Protein AF-A0A2V5UQC2-F1 (afdb_monomer_lite)

Foldseek 3Di:
DAAQAADPPDPPPDRRRDHDDLVVCVVPQQQEFRDKDDQDPCVVACPPPVRVPQDDPRFRWMWTATNVGDIDTDGDDNCVNVCPPPDDDDPPDSHD

Structure (mmCIF, N/CA/C/O backbone):
data_AF-A0A2V5UQC2-F1
#
_entry.id   AF-A0A2V5UQC2-F1
#
loop_
_atom_site.group_PDB
_atom_site.id
_atom_site.type_symbol
_atom_site.label_atom_id
_atom_site.label_alt_id
_atom_site.label_comp_id
_atom_site.label_asym_id
_atom_site.label_entity_id
_atom_site.label_seq_id
_atom_site.pdbx_PDB_ins_code
_atom_site.Cartn_x
_atom_site.Cartn_y
_atom_site.Cartn_z
_atom_site.occupancy
_atom_site.B_iso_or_equiv
_atom_site.auth_seq_id
_atom_site.auth_comp_id
_atom_site.auth_asym_id
_atom_site.auth_atom_id
_atom_site.pdbx_PDB_model_num
ATOM 1 N N . MET A 1 1 ? 11.759 2.445 -0.322 1.00 70.25 1 MET A N 1
ATOM 2 C CA . MET A 1 1 ? 10.419 2.521 -0.946 1.00 70.25 1 MET A CA 1
ATOM 3 C C . MET A 1 1 ? 10.580 2.659 -2.452 1.00 70.25 1 MET A C 1
ATOM 5 O O . MET A 1 1 ? 11.603 3.170 -2.883 1.00 70.25 1 MET A O 1
ATOM 9 N N . ARG A 1 2 ? 9.627 2.139 -3.228 1.00 82.31 2 ARG A N 1
ATOM 10 C CA . ARG A 1 2 ? 9.514 2.275 -4.689 1.00 82.31 2 ARG A CA 1
ATOM 11 C C . ARG A 1 2 ? 8.076 2.682 -4.989 1.00 82.31 2 ARG A C 1
ATOM 13 O O . ARG A 1 2 ? 7.184 2.297 -4.235 1.00 82.31 2 ARG A O 1
ATOM 20 N N . HIS A 1 3 ? 7.854 3.427 -6.062 1.00 86.81 3 HIS A N 1
ATOM 21 C CA . HIS A 1 3 ? 6.504 3.760 -6.505 1.00 86.81 3 HIS A CA 1
ATOM 22 C C . HIS A 1 3 ? 5.897 2.593 -7.288 1.00 86.81 3 HIS A C 1
ATOM 24 O O . HIS A 1 3 ? 6.604 1.900 -8.020 1.00 86.81 3 HIS A O 1
ATOM 30 N N . VAL A 1 4 ? 4.586 2.377 -7.147 1.00 88.94 4 VAL A N 1
ATOM 31 C CA . VAL A 1 4 ? 3.870 1.368 -7.948 1.00 88.94 4 VAL A CA 1
ATOM 32 C C . VAL A 1 4 ? 3.912 1.742 -9.432 1.00 88.94 4 VAL A C 1
ATOM 34 O O . VAL A 1 4 ? 4.202 0.901 -10.276 1.00 88.94 4 VAL A O 1
ATOM 37 N N . ALA A 1 5 ? 3.695 3.023 -9.732 1.00 91.38 5 ALA A N 1
ATOM 38 C CA . ALA A 1 5 ? 3.795 3.599 -11.068 1.00 91.38 5 ALA A CA 1
ATOM 39 C C . ALA A 1 5 ? 4.998 4.550 -11.170 1.00 91.38 5 ALA A C 1
ATOM 41 O O . ALA A 1 5 ? 5.427 5.118 -10.169 1.00 91.38 5 ALA A O 1
ATOM 42 N N . GLY A 1 6 ? 5.524 4.728 -12.381 1.00 91.38 6 GLY A N 1
ATOM 43 C CA . GLY A 1 6 ? 6.534 5.744 -12.676 1.00 91.38 6 GLY A CA 1
ATOM 44 C C . GLY A 1 6 ? 5.883 7.037 -13.165 1.00 91.38 6 GLY A C 1
ATOM 45 O O . GLY A 1 6 ? 4.864 6.990 -13.856 1.00 91.38 6 GLY A O 1
ATOM 46 N N . ASP A 1 7 ? 6.477 8.179 -12.834 1.00 93.94 7 ASP A N 1
ATOM 47 C CA . ASP A 1 7 ? 6.113 9.466 -13.426 1.00 93.94 7 ASP A CA 1
ATOM 48 C C . ASP A 1 7 ? 6.563 9.511 -14.894 1.00 93.94 7 ASP A C 1
ATOM 50 O O . ASP A 1 7 ? 7.752 9.411 -15.203 1.00 93.94 7 ASP A O 1
ATOM 54 N N . ALA A 1 8 ? 5.603 9.674 -15.805 1.00 94.00 8 ALA A N 1
ATOM 55 C CA . ALA A 1 8 ? 5.852 9.726 -17.241 1.00 94.00 8 ALA A CA 1
ATOM 56 C C . ALA A 1 8 ? 6.660 10.961 -17.682 1.00 94.00 8 ALA A C 1
ATOM 58 O O . ALA A 1 8 ? 7.266 10.928 -18.753 1.00 94.00 8 ALA A O 1
ATOM 59 N N . ASN A 1 9 ? 6.676 12.030 -16.878 1.00 96.31 9 ASN A N 1
ATOM 60 C CA . ASN A 1 9 ? 7.420 13.258 -17.169 1.00 96.31 9 ASN A CA 1
ATOM 61 C C . ASN A 1 9 ? 8.837 13.257 -16.575 1.00 96.31 9 ASN A C 1
ATOM 63 O O . ASN A 1 9 ? 9.637 14.138 -16.897 1.00 96.31 9 ASN A O 1
ATOM 67 N N . ALA A 1 10 ? 9.163 12.293 -15.712 1.00 95.44 10 ALA A N 1
ATOM 68 C CA . ALA A 1 10 ? 10.481 12.196 -15.108 1.00 95.44 10 ALA A CA 1
ATOM 69 C C . ALA A 1 10 ? 11.516 11.614 -16.094 1.00 95.44 10 ALA A C 1
ATOM 71 O O . ALA A 1 10 ? 11.163 10.845 -16.997 1.00 95.44 10 ALA A O 1
ATOM 72 N N . PRO A 1 11 ? 12.817 11.936 -15.936 1.00 96.25 11 PRO A N 1
ATOM 73 C CA . PRO A 1 11 ? 13.864 11.332 -16.749 1.00 96.25 11 PRO A CA 1
ATOM 74 C C . PRO A 1 11 ? 13.802 9.802 -16.706 1.00 96.25 11 PRO A C 1
ATOM 76 O O . PRO A 1 11 ? 13.614 9.191 -15.650 1.00 96.25 11 PRO A O 1
ATOM 79 N N . ARG A 1 12 ? 14.014 9.158 -17.860 1.00 86.88 12 ARG A N 1
ATOM 80 C CA . ARG A 1 12 ? 14.092 7.692 -17.924 1.00 86.88 12 ARG A CA 1
ATOM 81 C C . ARG A 1 12 ? 15.158 7.182 -16.951 1.00 86.88 12 ARG A C 1
ATOM 83 O O . ARG A 1 12 ? 16.257 7.724 -16.897 1.00 86.88 12 ARG A O 1
ATOM 90 N N . ALA A 1 13 ? 14.816 6.119 -16.225 1.00 88.62 13 ALA A N 1
ATOM 91 C CA . ALA A 1 13 ? 15.630 5.503 -15.175 1.00 88.62 13 ALA A CA 1
ATOM 92 C C . ALA A 1 13 ? 15.854 6.346 -13.899 1.00 88.62 13 ALA A C 1
ATOM 94 O O . ALA A 1 13 ? 16.579 5.890 -13.013 1.00 88.62 13 ALA A O 1
ATOM 95 N N . SER A 1 14 ? 15.216 7.518 -13.744 1.00 93.06 14 SER A N 1
ATOM 96 C CA . SER A 1 14 ? 15.190 8.211 -12.447 1.00 93.06 14 SER A CA 1
ATOM 97 C C . SER A 1 14 ? 14.370 7.424 -11.420 1.00 93.06 14 SER A C 1
ATOM 99 O O . SER A 1 14 ? 13.597 6.527 -11.773 1.00 93.06 14 SER A O 1
ATOM 101 N N . TYR A 1 15 ? 14.529 7.746 -10.136 1.00 90.38 15 TYR A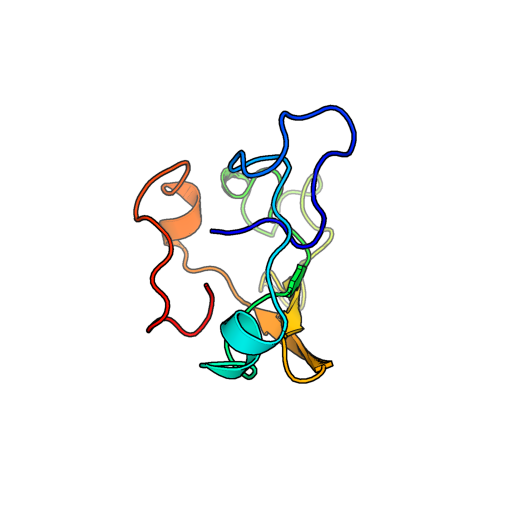 N 1
ATOM 102 C CA . TYR A 1 15 ? 13.736 7.124 -9.074 1.00 90.38 15 TYR A CA 1
ATOM 103 C C . TYR A 1 15 ? 12.229 7.333 -9.299 1.00 90.38 15 TYR A C 1
ATOM 105 O O . TYR A 1 15 ? 11.449 6.391 -9.187 1.00 90.38 15 TYR A O 1
ATOM 113 N N . GLU A 1 16 ? 11.847 8.549 -9.678 1.00 93.19 16 GLU A N 1
ATOM 114 C CA . GLU A 1 16 ? 10.475 8.982 -9.930 1.00 93.19 16 GLU A CA 1
ATOM 115 C C . GLU A 1 16 ? 9.890 8.302 -11.171 1.00 93.19 16 GLU A C 1
ATOM 117 O O . GLU A 1 16 ? 8.746 7.854 -11.135 1.00 93.19 16 GLU A O 1
ATOM 122 N N . GLY A 1 17 ? 10.678 8.174 -12.245 1.00 93.38 17 GLY A N 1
ATOM 123 C CA . GLY A 1 17 ? 10.251 7.572 -13.513 1.00 93.38 17 GLY A CA 1
ATOM 124 C C . GLY A 1 17 ? 10.306 6.043 -13.552 1.00 93.38 17 GLY A C 1
ATOM 125 O O . GLY A 1 17 ? 9.865 5.438 -14.529 1.00 93.38 17 GLY A O 1
ATOM 126 N N . THR A 1 18 ? 10.852 5.390 -12.521 1.00 94.06 18 THR A N 1
ATOM 127 C CA . THR A 1 18 ? 11.028 3.930 -12.501 1.00 94.06 18 THR A CA 1
ATOM 128 C C . THR A 1 18 ? 9.985 3.261 -11.600 1.00 94.06 18 THR A C 1
ATOM 130 O O . THR A 1 18 ? 10.130 3.316 -10.375 1.00 94.06 18 THR A O 1
ATOM 133 N N . PRO A 1 19 ? 8.970 2.576 -12.167 1.00 92.25 19 PRO A N 1
ATOM 134 C CA . PRO A 1 19 ? 8.018 1.806 -11.374 1.00 92.25 19 PRO A CA 1
ATOM 135 C C . PRO A 1 19 ? 8.686 0.591 -10.721 1.00 92.25 19 PRO A C 1
ATOM 137 O O . PRO A 1 19 ? 9.695 0.068 -11.205 1.00 92.25 19 PRO A O 1
ATOM 140 N N . VAL A 1 20 ? 8.085 0.105 -9.637 1.00 92.31 20 VAL A N 1
ATOM 141 C CA . VAL A 1 20 ? 8.453 -1.173 -9.022 1.00 92.31 20 VAL A CA 1
ATOM 142 C C . VAL A 1 20 ? 8.197 -2.329 -9.990 1.00 92.31 20 VAL A C 1
ATOM 144 O O . VAL A 1 20 ? 7.197 -2.359 -10.709 1.00 92.31 20 VAL A O 1
ATOM 147 N N . LYS A 1 21 ? 9.091 -3.319 -9.999 1.00 92.19 21 LYS A N 1
ATOM 148 C CA . LYS A 1 21 ? 8.898 -4.548 -10.778 1.00 92.19 21 LYS A CA 1
ATOM 149 C C . LYS A 1 21 ? 8.175 -5.609 -9.957 1.00 92.19 21 LYS A C 1
ATOM 151 O O . LYS A 1 21 ? 8.445 -5.773 -8.770 1.00 92.19 21 LYS A O 1
ATOM 156 N N . THR A 1 22 ? 7.365 -6.436 -10.616 1.00 91.25 22 THR A N 1
ATOM 157 C CA . THR A 1 22 ? 6.744 -7.616 -9.987 1.00 91.25 22 THR A CA 1
ATOM 158 C C . THR A 1 22 ? 7.782 -8.542 -9.350 1.00 91.25 22 THR A C 1
ATOM 160 O O . THR A 1 22 ? 7.541 -9.076 -8.275 1.00 91.25 22 THR A O 1
ATOM 163 N N . ALA A 1 23 ? 8.968 -8.675 -9.955 1.00 93.00 23 ALA A N 1
ATOM 164 C CA . ALA A 1 23 ? 10.067 -9.459 -9.391 1.00 93.00 23 ALA A CA 1
ATOM 165 C C . ALA A 1 23 ? 10.563 -8.928 -8.031 1.00 93.00 23 ALA A C 1
ATOM 167 O O . ALA A 1 23 ? 10.983 -9.719 -7.197 1.00 93.00 23 ALA A O 1
ATOM 168 N N . GLU A 1 24 ? 10.495 -7.614 -7.783 1.00 90.75 24 GLU A N 1
ATOM 169 C CA . GLU A 1 24 ? 10.841 -7.032 -6.477 1.00 90.75 24 GLU A CA 1
ATOM 170 C C . GLU A 1 24 ? 9.748 -7.314 -5.438 1.00 90.75 24 GLU A C 1
ATOM 172 O O . GLU A 1 24 ? 10.056 -7.617 -4.287 1.00 90.75 24 GLU A O 1
ATOM 177 N N . ILE A 1 25 ? 8.475 -7.263 -5.848 1.00 91.12 25 ILE A N 1
ATOM 178 C CA . ILE A 1 25 ? 7.329 -7.606 -4.989 1.00 91.12 25 ILE A CA 1
ATOM 179 C C . ILE A 1 25 ? 7.373 -9.092 -4.602 1.00 91.12 25 ILE A C 1
ATOM 181 O O . ILE A 1 25 ? 7.146 -9.438 -3.444 1.00 91.12 25 ILE A O 1
ATOM 185 N N . ALA A 1 26 ? 7.732 -9.964 -5.548 1.00 92.12 26 ALA A N 1
ATOM 186 C CA . ALA A 1 26 ? 7.774 -11.415 -5.371 1.00 92.12 26 ALA A CA 1
ATOM 187 C C . ALA A 1 26 ? 8.788 -11.900 -4.317 1.00 92.12 26 ALA A C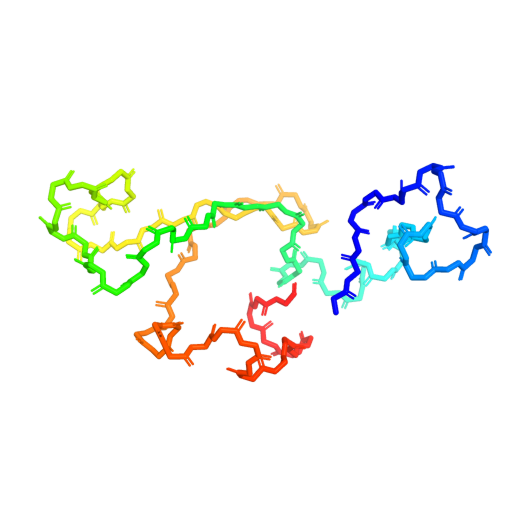 1
ATOM 189 O O . ALA A 1 26 ? 8.716 -13.051 -3.898 1.00 92.12 26 ALA A O 1
ATOM 190 N N . ILE A 1 27 ? 9.701 -11.039 -3.852 1.00 90.38 27 ILE A N 1
ATOM 191 C CA . ILE A 1 27 ? 10.648 -11.364 -2.772 1.00 90.38 27 ILE A CA 1
ATOM 192 C C . ILE A 1 27 ? 9.925 -11.531 -1.424 1.00 90.38 27 ILE A C 1
ATOM 194 O O . ILE A 1 27 ? 10.374 -12.294 -0.574 1.00 90.38 27 ILE A O 1
ATOM 198 N N . GLY A 1 28 ? 8.804 -10.835 -1.222 1.00 89.94 28 GLY A N 1
ATOM 199 C CA . GLY A 1 28 ? 8.041 -10.870 0.027 1.00 89.94 28 GLY A CA 1
ATOM 200 C C . GLY A 1 28 ? 6.588 -10.445 -0.173 1.00 89.94 28 GLY A C 1
ATOM 201 O O . GLY A 1 28 ? 6.156 -9.469 0.443 1.00 89.94 28 GLY A O 1
ATOM 202 N N . PRO A 1 29 ? 5.824 -11.128 -1.045 1.00 91.44 29 PRO A N 1
ATOM 203 C CA . PRO A 1 29 ? 4.532 -10.635 -1.511 1.00 91.44 29 PRO A CA 1
ATOM 204 C C . PRO A 1 29 ? 3.481 -10.585 -0.390 1.00 91.44 29 PRO A C 1
ATOM 206 O O . PRO A 1 29 ? 2.631 -9.703 -0.407 1.00 91.44 29 PRO A O 1
ATOM 209 N N . SER A 1 30 ? 3.594 -11.441 0.631 1.00 91.62 30 SER A N 1
ATOM 210 C CA . SER A 1 30 ? 2.673 -11.499 1.776 1.00 91.62 30 SER A CA 1
ATOM 211 C C . SER A 1 30 ? 2.871 -10.412 2.837 1.00 91.62 30 SER A C 1
ATOM 213 O O . SER A 1 30 ? 2.041 -10.275 3.725 1.00 91.62 30 SER A O 1
ATOM 215 N N . HIS A 1 31 ? 3.960 -9.641 2.790 1.00 88.00 31 HIS A N 1
ATOM 216 C CA . HIS A 1 31 ? 4.209 -8.540 3.737 1.00 88.00 31 HIS A CA 1
ATOM 217 C C . HIS A 1 31 ? 4.593 -7.225 3.038 1.00 88.00 31 HIS A C 1
ATOM 219 O O . HIS A 1 31 ? 4.852 -6.216 3.694 1.00 88.00 31 HIS A O 1
ATOM 225 N N . LYS A 1 32 ? 4.580 -7.209 1.697 1.00 89.94 32 LYS A N 1
ATOM 226 C CA . LYS A 1 32 ? 4.742 -6.005 0.881 1.00 89.94 32 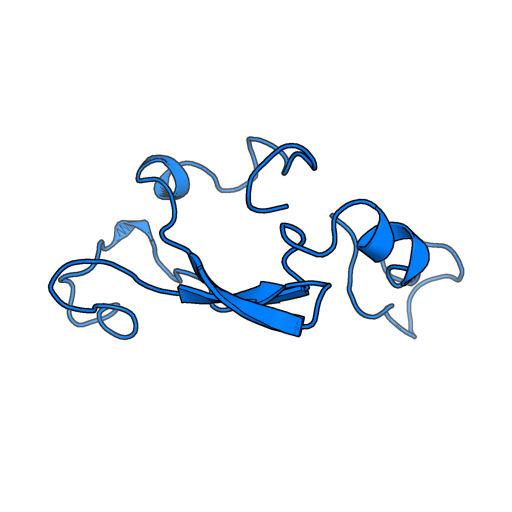LYS A CA 1
ATOM 227 C C . LYS A 1 32 ? 3.402 -5.304 0.692 1.00 89.94 32 LYS A C 1
ATOM 229 O O . LYS A 1 32 ? 2.549 -5.831 -0.014 1.00 89.94 32 LYS A O 1
ATOM 234 N N . ILE A 1 33 ? 3.247 -4.100 1.244 1.00 89.88 33 ILE A N 1
ATOM 235 C CA . ILE A 1 33 ? 2.068 -3.260 0.998 1.00 89.88 33 ILE A CA 1
ATOM 236 C C . ILE A 1 33 ? 2.205 -2.594 -0.380 1.00 89.88 33 ILE A C 1
ATOM 238 O O . ILE A 1 33 ? 3.209 -1.942 -0.673 1.00 89.88 33 ILE A O 1
ATOM 242 N N . VAL A 1 34 ? 1.194 -2.765 -1.233 1.00 91.88 34 VAL A N 1
ATOM 243 C CA . VAL A 1 34 ? 1.118 -2.177 -2.585 1.00 91.88 34 VAL A CA 1
ATOM 244 C C . VAL A 1 34 ? 0.221 -0.943 -2.595 1.00 91.88 34 VAL A C 1
ATOM 246 O O . VAL A 1 34 ? 0.524 0.046 -3.257 1.00 91.88 34 VAL A O 1
ATOM 249 N N . GLN A 1 35 ? -0.868 -0.988 -1.835 1.00 90.44 35 GLN A N 1
ATOM 250 C CA . GLN A 1 35 ? -1.803 0.115 -1.670 1.00 90.44 35 GLN A CA 1
ATOM 251 C C . GLN A 1 35 ? -2.411 0.031 -0.277 1.00 90.44 35 GLN A C 1
ATOM 253 O O . GLN A 1 35 ? -2.565 -1.059 0.272 1.00 90.44 35 GLN A O 1
ATOM 258 N N . GLY A 1 36 ? -2.791 1.166 0.289 1.00 88.81 36 GLY A N 1
ATOM 259 C CA . GLY A 1 36 ? -3.483 1.154 1.559 1.00 88.81 36 GLY A CA 1
ATOM 260 C C . GLY A 1 36 ? -3.968 2.512 2.007 1.00 88.81 36 GLY A C 1
ATOM 261 O O . GLY A 1 36 ? -3.637 3.537 1.408 1.00 88.81 36 GLY A O 1
ATOM 262 N N . ASP A 1 37 ? -4.749 2.484 3.078 1.00 81.44 37 ASP A N 1
ATOM 263 C CA . ASP A 1 37 ? -5.207 3.688 3.758 1.00 81.44 37 ASP A CA 1
ATOM 264 C C . ASP A 1 37 ? -4.098 4.278 4.637 1.00 81.44 37 ASP A C 1
ATOM 266 O O . ASP A 1 37 ? -3.218 3.572 5.135 1.00 81.44 37 ASP A O 1
ATOM 270 N N . 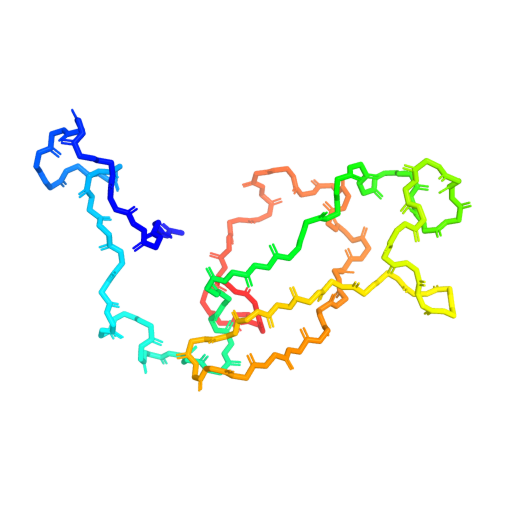TRP A 1 38 ? -4.164 5.586 4.882 1.00 77.44 38 TRP A N 1
ATOM 271 C CA . TRP A 1 38 ? -3.192 6.292 5.711 1.00 77.44 38 TRP A CA 1
ATOM 272 C C . TRP A 1 38 ? -3.863 6.968 6.915 1.00 77.44 38 TRP A C 1
ATOM 274 O O . TRP A 1 38 ? -4.885 7.639 6.736 1.00 77.44 38 TRP A O 1
ATOM 284 N N . PRO A 1 39 ? -3.287 6.875 8.134 1.00 73.19 39 PRO A N 1
ATOM 285 C CA . PRO A 1 39 ? -3.726 7.643 9.298 1.00 73.19 39 PRO A CA 1
ATOM 286 C C . PRO A 1 39 ? -3.410 9.137 9.130 1.00 73.19 39 PRO A C 1
ATOM 288 O O . PRO A 1 39 ? -2.474 9.675 9.730 1.00 73.19 39 PRO A O 1
ATOM 291 N N . TRP A 1 40 ? -4.201 9.839 8.320 1.00 71.44 40 TRP A N 1
ATOM 292 C CA . TRP A 1 40 ? -4.118 11.292 8.223 1.00 71.44 40 TRP A CA 1
ATOM 293 C C . TRP A 1 40 ? -4.418 11.912 9.599 1.00 71.44 40 TRP A C 1
ATOM 295 O O . TRP A 1 40 ? -5.472 11.667 10.182 1.00 71.44 40 TRP A O 1
ATOM 305 N N . HIS A 1 41 ? -3.472 12.692 10.133 1.00 73.69 41 HIS A N 1
ATOM 306 C CA . HIS A 1 41 ? -3.462 13.177 11.523 1.00 73.69 41 HIS A CA 1
ATOM 307 C C . HIS A 1 41 ? -3.433 12.075 12.604 1.00 73.69 41 HIS A C 1
ATOM 309 O O . HIS A 1 41 ? -4.211 12.111 13.559 1.00 73.69 41 HIS A O 1
ATOM 315 N N . ALA A 1 42 ? -2.482 11.137 12.511 1.00 71.06 42 ALA A N 1
ATOM 316 C CA . ALA A 1 42 ? -2.238 10.101 13.529 1.00 71.06 42 ALA A CA 1
ATOM 317 C C . ALA A 1 42 ? -2.141 10.633 14.980 1.00 71.06 42 ALA A C 1
ATOM 319 O O . ALA A 1 42 ? -2.465 9.924 15.931 1.00 71.06 42 ALA A O 1
ATOM 320 N N . ASN A 1 43 ? -1.744 11.896 15.163 1.00 73.06 43 ASN A N 1
ATOM 321 C CA . ASN A 1 43 ? -1.640 12.560 16.463 1.00 73.06 43 ASN A CA 1
ATOM 322 C C . ASN A 1 43 ? -2.987 12.842 17.159 1.00 73.06 43 ASN A C 1
ATOM 324 O O . ASN A 1 43 ? -2.990 13.127 18.353 1.00 73.06 43 ASN A O 1
ATOM 328 N N . ARG A 1 44 ? -4.121 12.770 16.452 1.00 76.62 44 ARG A N 1
ATOM 329 C CA . ARG A 1 44 ? -5.464 12.978 17.030 1.00 76.62 44 ARG A CA 1
ATOM 330 C C . ARG A 1 44 ? -6.047 11.720 17.679 1.00 76.62 44 ARG A C 1
ATOM 332 O O . ARG A 1 44 ? -7.112 11.766 18.291 1.00 76.62 44 ARG A O 1
ATOM 339 N N . GLY A 1 45 ? -5.352 10.589 17.565 1.00 75.31 45 GLY A N 1
ATOM 340 C CA . GLY A 1 45 ? -5.849 9.309 18.048 1.00 75.31 45 GLY A CA 1
ATOM 341 C C . GLY A 1 45 ? -7.086 8.846 17.277 1.00 75.31 45 GLY A C 1
ATOM 342 O O . GLY A 1 45 ? -7.326 9.238 16.135 1.00 75.31 45 GLY A O 1
ATOM 343 N N . ASN A 1 46 ? -7.865 7.967 17.902 1.00 76.31 46 ASN A N 1
ATOM 344 C CA . ASN A 1 46 ? -8.955 7.241 17.250 1.00 76.31 46 ASN A CA 1
ATOM 345 C C . ASN A 1 46 ? -10.358 7.615 17.754 1.00 76.31 46 ASN A C 1
ATOM 347 O O . ASN A 1 46 ? -11.333 7.036 17.279 1.00 76.31 46 ASN A O 1
ATOM 351 N N . ALA A 1 47 ? -10.460 8.541 18.707 1.00 79.56 47 ALA A N 1
ATOM 352 C CA . ALA A 1 47 ? -11.725 8.999 19.284 1.00 79.56 47 ALA A CA 1
ATOM 353 C C . ALA A 1 47 ? -12.077 10.448 18.903 1.00 79.56 47 ALA A C 1
ATOM 355 O O . ALA A 1 47 ? -13.209 10.874 19.126 1.00 79.56 47 ALA A O 1
ATOM 356 N N . ASP A 1 48 ? -11.140 11.206 18.321 1.00 82.25 48 ASP A N 1
ATOM 357 C CA . ASP A 1 48 ? -11.434 12.533 17.781 1.00 82.25 48 ASP A CA 1
ATOM 358 C C . ASP A 1 48 ? -12.420 12.400 16.610 1.00 82.25 48 ASP A C 1
ATOM 360 O O . ASP A 1 48 ? -12.187 11.669 15.643 1.00 82.25 48 ASP A O 1
ATOM 364 N N . GLN A 1 49 ? -13.533 13.130 16.690 1.00 83.00 49 GLN A N 1
ATOM 365 C CA . GLN A 1 49 ? -14.587 13.135 15.674 1.00 83.00 49 GLN A CA 1
ATOM 366 C C . GLN A 1 49 ? -14.064 13.499 14.278 1.00 83.00 49 GLN A C 1
ATOM 368 O O . GLN A 1 49 ? -14.617 13.055 13.275 1.00 83.00 49 GLN A O 1
ATOM 373 N N . LYS A 1 50 ? -12.979 14.275 14.191 1.00 80.44 50 LYS A N 1
ATOM 374 C CA . LYS A 1 50 ? -12.372 14.693 12.922 1.00 80.44 50 LYS A CA 1
ATOM 375 C C . LYS A 1 50 ? -11.546 13.589 12.253 1.00 80.44 50 LYS A C 1
ATOM 377 O O . LYS A 1 50 ? -11.208 13.742 11.083 1.00 80.44 50 LYS A O 1
ATOM 382 N N . SER A 1 51 ? -11.203 12.509 12.959 1.00 75.75 51 SER A N 1
ATOM 383 C CA . SER A 1 51 ? -10.344 11.417 12.465 1.00 75.75 51 SER A CA 1
ATOM 384 C C . SER A 1 51 ? -10.901 10.012 12.752 1.00 75.75 51 SER A C 1
ATOM 386 O O . SER A 1 51 ? -10.171 9.027 12.671 1.00 75.75 51 SER A O 1
ATOM 388 N N . ILE A 1 52 ? -12.203 9.889 13.040 1.00 81.81 52 ILE A N 1
ATOM 389 C CA . ILE A 1 52 ? -12.848 8.626 13.456 1.00 81.81 52 ILE A CA 1
ATOM 390 C C . ILE A 1 52 ? -13.054 7.595 12.326 1.00 81.81 52 ILE A C 1
ATOM 392 O O . ILE A 1 52 ? -13.388 6.443 12.591 1.00 81.81 52 ILE A O 1
ATOM 396 N N . TRP A 1 53 ? -12.820 7.976 11.070 1.00 77.19 53 TRP A N 1
ATOM 397 C CA . TRP A 1 53 ? -13.163 7.239 9.841 1.00 77.19 53 TRP A CA 1
ATOM 398 C C . TRP A 1 53 ? -12.558 5.827 9.708 1.00 77.19 53 TRP A C 1
ATOM 400 O O . TRP A 1 53 ? -13.010 5.042 8.882 1.00 77.19 53 TRP A O 1
ATOM 410 N N . HIS A 1 54 ? -11.596 5.472 10.563 1.00 80.69 54 HIS A N 1
ATOM 411 C CA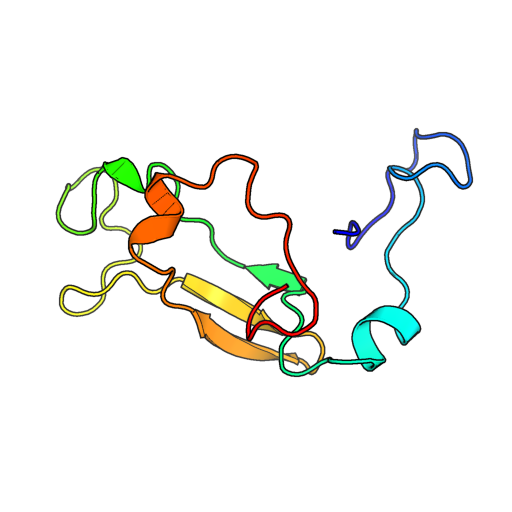 . HIS A 1 54 ? -10.948 4.157 10.607 1.00 80.69 54 HIS A CA 1
ATOM 412 C C . HIS A 1 54 ? -11.059 3.464 11.979 1.00 80.69 54 HIS A C 1
ATOM 414 O O . HIS A 1 54 ? -10.308 2.532 12.267 1.00 80.69 54 HIS A O 1
ATOM 420 N N . ASN A 1 55 ? -11.964 3.902 12.861 1.00 82.75 55 ASN A N 1
ATOM 421 C CA . ASN A 1 55 ? -12.165 3.280 14.170 1.00 82.75 55 ASN A CA 1
ATOM 422 C C . ASN A 1 55 ? -13.104 2.069 14.080 1.00 82.75 55 ASN A C 1
ATOM 424 O O . ASN A 1 55 ? -14.276 2.193 13.733 1.00 82.75 55 ASN A O 1
ATOM 428 N N . TYR A 1 56 ? -12.611 0.902 14.491 1.00 83.25 56 TYR A N 1
ATOM 429 C CA . TYR A 1 56 ? -13.445 -0.262 14.765 1.00 83.25 56 TYR A CA 1
ATOM 430 C C . TYR A 1 56 ? -13.244 -0.721 16.207 1.00 83.25 56 TYR A C 1
ATOM 432 O O . TYR A 1 56 ? -12.187 -1.250 16.562 1.00 83.25 56 TYR A O 1
ATOM 440 N N . LYS A 1 57 ? -14.277 -0.535 17.041 1.00 84.50 57 LYS A N 1
ATOM 441 C CA . LYS A 1 57 ? -14.285 -0.913 18.467 1.00 84.50 57 LYS A CA 1
ATOM 442 C C . LYS A 1 57 ? -13.078 -0.357 19.240 1.00 84.50 57 LYS A C 1
ATOM 444 O O . LYS A 1 57 ? -12.436 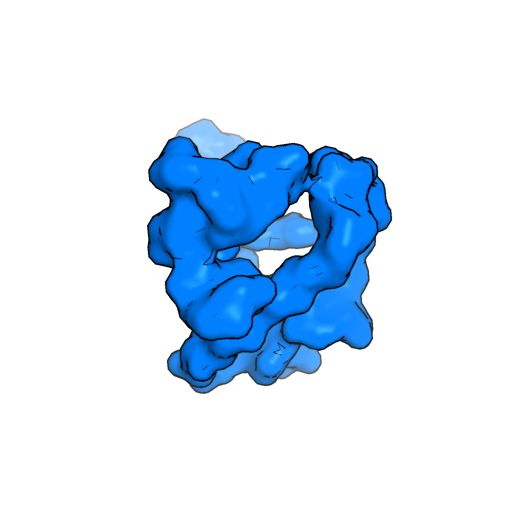-1.079 19.998 1.00 84.50 57 LYS A O 1
ATOM 449 N N . GLY A 1 58 ? -12.738 0.912 19.018 1.00 79.12 58 GLY A N 1
ATOM 450 C CA . GLY A 1 58 ? -11.627 1.561 19.717 1.00 79.12 58 GLY A CA 1
ATOM 451 C C . GLY A 1 58 ? -10.245 1.192 19.178 1.00 79.12 58 GLY A C 1
ATOM 452 O O . GLY A 1 58 ? -9.251 1.414 19.862 1.00 79.12 58 GLY A O 1
ATOM 453 N N . ARG A 1 59 ? -10.150 0.625 17.968 1.00 78.12 59 ARG A N 1
ATOM 454 C CA . ARG A 1 59 ? -8.876 0.315 17.301 1.00 78.12 59 ARG A CA 1
ATOM 455 C C . ARG A 1 59 ? -8.869 0.943 15.915 1.00 78.12 59 ARG A C 1
ATOM 457 O O . ARG A 1 59 ? -9.809 0.724 15.153 1.00 78.12 59 ARG A O 1
ATOM 464 N N . SER A 1 60 ? -7.823 1.700 15.592 1.00 79.06 60 SER A N 1
ATOM 465 C CA . SER A 1 60 ? -7.629 2.197 14.228 1.00 79.06 60 SER A CA 1
ATOM 466 C C . SER A 1 60 ? -7.273 1.030 13.315 1.00 79.06 60 SER A C 1
ATOM 468 O O . SER A 1 60 ? -6.333 0.285 13.600 1.00 79.06 60 SER A O 1
ATOM 470 N N . ARG A 1 61 ? -8.045 0.849 12.247 1.00 82.69 61 ARG A N 1
ATOM 471 C CA . ARG A 1 61 ? -7.872 -0.214 11.262 1.00 82.69 61 ARG A CA 1
ATOM 472 C C . ARG A 1 61 ? -7.782 0.387 9.869 1.00 82.69 61 ARG A C 1
ATOM 474 O O . ARG A 1 61 ? -8.738 0.998 9.401 1.00 82.69 61 ARG A O 1
ATOM 481 N N . PHE A 1 62 ? -6.654 0.156 9.213 1.00 85.25 62 PHE A N 1
ATOM 482 C CA . PHE A 1 62 ? -6.398 0.616 7.854 1.00 85.25 62 PHE A CA 1
ATOM 483 C C . PHE A 1 62 ? -6.338 -0.593 6.930 1.00 85.25 62 PHE A C 1
ATOM 485 O O . PHE A 1 62 ? -5.629 -1.558 7.232 1.00 85.25 62 PHE A O 1
ATOM 492 N N . ASN A 1 63 ? -7.116 -0.570 5.848 1.00 88.62 63 ASN A N 1
ATOM 493 C CA . ASN A 1 63 ? -7.099 -1.653 4.873 1.00 88.62 63 ASN A CA 1
ATOM 494 C C . ASN A 1 63 ? -5.826 -1.541 4.040 1.00 88.62 63 ASN A C 1
ATOM 496 O O . ASN A 1 63 ? -5.564 -0.496 3.445 1.00 88.62 63 ASN A O 1
ATOM 500 N N . MET A 1 64 ? -5.051 -2.618 3.999 1.00 90.94 64 MET A N 1
ATOM 501 C CA . MET A 1 64 ? -3.818 -2.697 3.224 1.00 90.94 64 MET A CA 1
ATOM 502 C C . MET A 1 64 ? -3.937 -3.838 2.218 1.00 90.94 64 MET A C 1
ATOM 504 O O . MET A 1 64 ? -4.294 -4.952 2.600 1.00 90.94 64 MET A O 1
ATOM 508 N N . LEU A 1 65 ? -3.644 -3.554 0.950 1.00 92.56 65 LEU A N 1
ATOM 509 C CA . LEU A 1 65 ? -3.493 -4.535 -0.120 1.00 92.56 65 LEU A CA 1
ATOM 510 C C . LEU A 1 65 ? -2.032 -4.971 -0.199 1.00 92.56 65 LEU A C 1
ATOM 512 O O . LEU A 1 65 ? -1.136 -4.133 -0.349 1.00 92.56 65 LEU A O 1
ATOM 516 N N . TYR A 1 66 ? -1.816 -6.280 -0.158 1.00 92.56 66 TYR A N 1
ATOM 517 C CA . TYR A 1 66 ? -0.493 -6.884 -0.216 1.00 92.56 66 TYR A CA 1
ATOM 518 C C . TYR A 1 66 ? -0.147 -7.391 -1.619 1.00 92.56 66 TYR A C 1
ATOM 520 O O . TYR A 1 66 ? -1.007 -7.543 -2.487 1.00 92.56 66 TYR A O 1
ATOM 528 N N . GLY A 1 67 ? 1.143 -7.629 -1.854 1.00 92.75 67 GLY A N 1
ATOM 529 C CA . GLY A 1 67 ? 1.688 -8.045 -3.147 1.00 92.75 67 GLY A CA 1
ATOM 530 C C . GLY A 1 67 ? 1.217 -9.411 -3.655 1.00 92.75 67 GLY A C 1
ATOM 531 O O . GLY A 1 67 ? 1.305 -9.664 -4.853 1.00 92.75 67 GLY A O 1
ATOM 532 N N . ASP A 1 68 ? 0.710 -10.280 -2.782 1.00 94.19 68 ASP A N 1
ATOM 533 C CA . ASP A 1 68 ? 0.051 -11.549 -3.135 1.00 94.19 68 ASP A CA 1
ATOM 534 C C . ASP A 1 68 ? -1.470 -11.400 -3.374 1.00 94.19 68 ASP A C 1
ATOM 536 O O . ASP A 1 68 ? -2.147 -12.379 -3.684 1.00 94.19 68 ASP A O 1
ATOM 540 N N . GLY A 1 69 ? -2.008 -10.183 -3.241 1.00 92.69 69 GLY A N 1
ATOM 541 C CA . GLY A 1 69 ? -3.407 -9.848 -3.487 1.00 92.69 69 GLY A CA 1
ATOM 542 C C . GLY A 1 69 ? -4.335 -9.960 -2.277 1.00 92.69 69 GLY A C 1
ATOM 543 O O . GLY A 1 69 ? -5.509 -9.608 -2.404 1.00 92.69 69 GLY A O 1
ATOM 544 N N . HIS A 1 70 ? -3.864 -10.410 -1.108 1.00 94.75 70 HIS A N 1
ATOM 545 C CA . HIS A 1 70 ? -4.719 -10.411 0.080 1.00 94.75 70 HIS A CA 1
ATOM 546 C C . HIS A 1 70 ? -4.877 -8.999 0.665 1.00 94.75 70 HIS A C 1
ATOM 548 O O . HIS A 1 70 ? -4.040 -8.113 0.473 1.00 94.75 70 HIS A O 1
ATOM 554 N N . VAL A 1 71 ? -5.970 -8.795 1.404 1.00 92.12 71 VAL A N 1
ATOM 555 C CA . VAL A 1 71 ? -6.229 -7.561 2.152 1.00 92.12 71 VAL A CA 1
ATOM 556 C C . VAL A 1 71 ? -6.225 -7.877 3.640 1.00 92.12 71 VAL A C 1
ATOM 558 O O . VAL A 1 71 ? -6.921 -8.791 4.085 1.00 92.12 71 VAL A O 1
ATOM 561 N N . GLN A 1 72 ? -5.463 -7.113 4.418 1.00 89.88 72 GLN A N 1
ATOM 562 C CA . GLN A 1 72 ? -5.420 -7.244 5.872 1.00 89.88 72 GLN A CA 1
ATOM 563 C C . GLN A 1 72 ? -5.541 -5.876 6.542 1.00 89.88 72 GLN A C 1
ATOM 565 O O . GLN A 1 72 ? -5.071 -4.859 6.030 1.00 89.88 72 GLN A O 1
ATOM 570 N N . PHE A 1 73 ? -6.174 -5.854 7.717 1.00 86.81 73 PHE A N 1
ATOM 571 C CA . PHE A 1 73 ? -6.143 -4.686 8.586 1.00 86.81 73 PHE A CA 1
ATOM 572 C C . PHE A 1 73 ? -4.760 -4.543 9.209 1.00 86.81 73 PHE A C 1
ATOM 574 O O . PHE A 1 73 ? -4.369 -5.359 10.047 1.00 86.81 73 PHE A O 1
ATOM 581 N N . TYR A 1 74 ? -4.066 -3.468 8.866 1.00 78.88 74 TYR A N 1
ATOM 582 C CA . TYR A 1 74 ? -2.840 -3.096 9.546 1.00 78.88 74 TYR A CA 1
ATOM 583 C C . TYR A 1 74 ? -3.156 -2.136 10.695 1.00 78.88 74 TYR A C 1
ATOM 585 O O . TYR A 1 74 ? -3.789 -1.093 10.506 1.00 78.88 74 TYR A O 1
ATOM 593 N N . GLN A 1 75 ? -2.730 -2.504 11.905 1.00 76.12 75 GLN A N 1
ATOM 594 C CA . GLN A 1 75 ? -2.731 -1.600 13.048 1.00 76.12 75 GLN A CA 1
ATOM 595 C C . GLN A 1 75 ? -1.335 -0.996 13.164 1.00 76.12 75 GLN A C 1
ATOM 597 O O . GLN A 1 75 ? -0.383 -1.681 13.539 1.00 76.12 75 GLN A O 1
ATOM 602 N N . SER A 1 76 ? -1.228 0.293 12.859 1.00 69.38 76 SER A N 1
ATOM 603 C CA . SER A 1 76 ? 0.015 1.030 13.041 1.00 69.38 76 SER A CA 1
ATOM 604 C C . SER A 1 76 ? 0.470 0.980 14.508 1.00 69.38 76 SER A C 1
ATOM 606 O O . SER A 1 76 ? -0.370 1.102 15.404 1.00 69.38 76 SER A O 1
ATOM 608 N N . PRO A 1 77 ? 1.779 0.834 14.778 1.00 70.00 77 PRO A N 1
ATOM 609 C CA . PRO A 1 77 ? 2.319 0.965 16.122 1.00 70.00 77 PRO A CA 1
ATOM 610 C C . PRO A 1 77 ? 2.018 2.355 16.682 1.00 70.00 77 PRO A C 1
ATOM 612 O O . PRO A 1 77 ? 2.063 3.335 15.940 1.00 70.00 77 PRO A O 1
ATOM 615 N N . ASP A 1 78 ? 1.836 2.475 17.998 1.00 68.12 78 ASP A N 1
ATOM 616 C CA . ASP A 1 78 ? 1.619 3.778 18.652 1.00 68.12 78 ASP A CA 1
ATOM 617 C C . ASP A 1 78 ? 2.766 4.774 18.405 1.00 68.12 78 ASP A C 1
ATOM 619 O O . ASP A 1 78 ? 2.566 5.984 18.483 1.00 68.12 78 ASP A O 1
ATOM 623 N N . LYS A 1 79 ? 3.962 4.268 18.074 1.00 68.81 79 LYS A N 1
ATOM 624 C CA . LYS A 1 79 ? 5.144 5.061 17.704 1.00 68.81 79 LYS A CA 1
ATOM 625 C C . LYS A 1 79 ? 5.039 5.721 16.326 1.00 68.81 79 LYS A C 1
ATOM 627 O O . LYS A 1 79 ? 5.801 6.638 16.055 1.00 68.81 79 LYS A O 1
ATOM 632 N N . LEU A 1 80 ? 4.099 5.307 15.467 1.00 67.69 80 LEU A N 1
ATOM 633 C CA . LEU A 1 80 ? 3.935 5.885 14.127 1.00 67.69 80 LEU A CA 1
ATOM 634 C C . LEU A 1 80 ? 3.651 7.396 14.186 1.00 67.69 80 LEU A C 1
ATOM 636 O O . LEU A 1 80 ? 4.031 8.128 13.280 1.00 67.69 80 LEU A O 1
ATOM 640 N N . LYS A 1 81 ? 3.032 7.884 15.270 1.00 66.75 81 LYS A N 1
ATOM 641 C CA . LYS A 1 81 ? 2.805 9.322 15.497 1.00 66.75 81 LYS A CA 1
ATOM 642 C C . LYS A 1 81 ? 4.098 10.153 15.497 1.00 66.75 81 LYS A C 1
ATOM 644 O O . LYS A 1 81 ? 4.037 11.346 15.226 1.00 66.75 81 LYS A O 1
ATOM 649 N N . ASP A 1 82 ? 5.230 9.512 15.784 1.00 71.12 82 ASP A N 1
ATOM 650 C CA . ASP A 1 82 ? 6.555 10.123 15.863 1.00 71.12 82 ASP A CA 1
ATOM 651 C C . ASP A 1 82 ? 7.396 9.831 14.600 1.00 71.12 82 ASP A C 1
ATOM 653 O O . ASP A 1 82 ? 8.520 10.314 14.472 1.00 71.12 82 ASP A O 1
ATOM 657 N N . TRP A 1 83 ? 6.873 9.038 13.656 1.00 71.44 83 TRP A N 1
ATOM 658 C CA . TRP A 1 83 ? 7.593 8.561 12.472 1.00 71.44 83 TRP A CA 1
ATOM 659 C C . TRP A 1 83 ? 7.156 9.311 11.216 1.00 71.44 83 TRP A C 1
ATOM 661 O O . TRP A 1 83 ? 6.336 8.835 10.433 1.00 71.44 83 TRP A O 1
ATOM 671 N N . THR A 1 84 ? 7.719 10.504 11.015 1.00 66.19 84 THR A N 1
ATOM 672 C CA . THR A 1 84 ? 7.464 11.296 9.797 1.00 66.19 84 THR A CA 1
ATOM 673 C C . THR A 1 84 ? 8.367 10.870 8.636 1.00 66.19 84 THR A C 1
ATOM 675 O O . THR A 1 84 ? 7.910 10.776 7.501 1.00 66.19 84 THR A O 1
ATOM 678 N N . PHE A 1 85 ? 9.647 10.587 8.909 1.00 67.88 85 PHE A N 1
ATOM 679 C CA . PHE A 1 85 ? 10.638 10.172 7.899 1.00 67.88 85 PHE A CA 1
ATOM 680 C C . PHE A 1 85 ? 11.588 9.062 8.377 1.00 67.88 85 PHE A C 1
ATOM 682 O O . PHE A 1 85 ? 12.362 8.532 7.579 1.00 67.88 85 PHE A O 1
ATOM 689 N N . ASP A 1 86 ? 11.542 8.721 9.666 1.00 70.06 86 ASP A N 1
ATOM 690 C CA . ASP A 1 86 ? 12.411 7.742 10.315 1.00 70.06 86 ASP A CA 1
ATOM 691 C C . ASP A 1 86 ? 11.586 6.914 11.318 1.00 70.06 86 ASP A C 1
ATOM 693 O O . ASP A 1 86 ? 10.692 7.484 11.951 1.00 70.06 86 ASP A O 1
ATOM 697 N N . PRO A 1 87 ? 11.837 5.599 11.466 1.00 73.31 87 PRO A N 1
ATOM 698 C CA . PRO A 1 87 ? 12.803 4.785 10.732 1.00 73.31 87 PRO A CA 1
ATOM 699 C C . PRO A 1 87 ? 12.414 4.576 9.264 1.00 73.31 87 PRO A C 1
ATOM 701 O O . PRO A 1 87 ? 11.234 4.489 8.915 1.00 73.31 87 PRO A O 1
ATOM 704 N N . LYS A 1 88 ? 13.420 4.459 8.389 1.00 75.12 88 LYS A N 1
ATOM 705 C CA . LYS A 1 88 ? 13.183 4.055 6.995 1.00 75.12 88 LYS A CA 1
ATOM 706 C C . LYS A 1 88 ? 12.514 2.669 6.966 1.00 75.12 88 LYS A C 1
ATOM 708 O O . LYS A 1 88 ? 12.961 1.786 7.700 1.00 75.12 88 LYS A O 1
ATOM 713 N N . PRO A 1 89 ? 11.503 2.445 6.106 1.00 73.38 89 PRO A N 1
ATOM 714 C CA . PRO A 1 89 ? 10.862 1.140 5.963 1.00 73.38 89 PRO A CA 1
ATOM 715 C C . PRO A 1 89 ? 11.881 0.034 5.672 1.00 73.38 89 PRO A C 1
ATOM 717 O O . PRO A 1 89 ? 12.712 0.182 4.770 1.00 73.38 89 PRO A O 1
ATOM 720 N N . ASN A 1 90 ? 11.802 -1.069 6.417 1.00 74.44 90 ASN A N 1
ATOM 721 C CA . ASN A 1 90 ? 12.658 -2.240 6.247 1.00 74.44 90 ASN A CA 1
ATOM 722 C C . ASN A 1 90 ? 11.837 -3.412 5.697 1.00 74.44 90 ASN A C 1
ATOM 724 O O . ASN A 1 90 ? 10.768 -3.711 6.214 1.00 74.44 90 ASN A O 1
ATOM 728 N N . ARG A 1 91 ? 12.375 -4.097 4.684 1.00 72.56 91 ARG A N 1
ATOM 729 C CA . ARG A 1 91 ? 11.762 -5.266 4.045 1.00 72.56 91 ARG A CA 1
ATOM 730 C C . ARG A 1 91 ? 11.433 -6.397 5.020 1.00 72.56 91 ARG A C 1
ATOM 732 O O . ARG A 1 91 ? 10.472 -7.115 4.791 1.00 72.56 91 ARG A O 1
ATOM 739 N N . ASP A 1 92 ? 12.203 -6.541 6.091 1.00 78.88 92 ASP A N 1
ATOM 740 C CA . ASP A 1 92 ? 12.010 -7.631 7.053 1.00 78.88 92 ASP A CA 1
ATOM 741 C C . ASP A 1 92 ? 10.853 -7.360 8.038 1.00 78.88 92 ASP A C 1
ATOM 743 O O . ASP A 1 92 ? 10.579 -8.161 8.932 1.00 78.88 92 ASP A O 1
ATOM 747 N N . TRP A 1 93 ? 10.170 -6.218 7.917 1.00 74.75 93 TRP A N 1
ATOM 748 C CA . TRP A 1 93 ? 8.980 -5.913 8.703 1.00 74.75 93 TRP A CA 1
ATOM 749 C C . TRP A 1 93 ? 7.726 -6.523 8.075 1.00 74.75 93 TRP A C 1
ATOM 751 O O . TRP A 1 93 ? 7.640 -6.746 6.871 1.00 74.75 93 TRP A O 1
ATOM 761 N N . LEU A 1 94 ? 6.691 -6.701 8.900 1.00 66.12 94 LEU A N 1
ATOM 762 C CA . LEU A 1 94 ? 5.351 -7.128 8.463 1.00 66.12 94 LEU A CA 1
ATOM 763 C C . LEU A 1 94 ? 4.677 -6.143 7.480 1.00 66.12 94 LEU A C 1
ATOM 765 O O . LEU A 1 94 ? 3.582 -6.403 6.987 1.00 66.12 94 LEU A O 1
ATOM 769 N N . TRP A 1 95 ? 5.304 -4.992 7.250 1.00 68.00 95 TRP A N 1
ATOM 770 C CA . TRP A 1 95 ? 4.847 -3.896 6.415 1.00 68.00 95 TRP A CA 1
ATOM 771 C C . TRP A 1 95 ? 6.084 -3.140 5.908 1.00 68.00 95 TRP A C 1
ATOM 773 O O . TRP A 1 95 ? 6.906 -2.685 6.707 1.00 68.00 95 TRP A O 1
ATOM 783 N N . TRP A 1 96 ? 6.238 -3.020 4.587 1.00 66.06 96 TRP A N 1
ATOM 784 C CA . TRP A 1 96 ? 7.363 -2.311 3.959 1.00 66.06 96 TRP A CA 1
ATOM 785 C C . TRP A 1 96 ? 7.051 -1.778 2.561 1.00 66.06 96 TRP A C 1
ATOM 787 O O . TRP A 1 96 ? 6.082 -2.243 1.919 1.00 66.06 96 TRP A O 1
#

pLDDT: mean 82.83, std 9.24, range [66.06, 96.31]

Radius of gyration: 15.36 Å; chains: 1; bounding box: 30×26×38 Å

Secondary structure (DSSP, 8-state):
---SS--TTSPTTSTTT-PPPHHHHTTSTTT-EEEE---TTGGGTTT-TTSGGGEETTEE-EEEEETTS-EEEE---GGGGG-SS-SPP-TTSS--

Sequence (96 aa):
MRHVAGDANAPRASYEGTPVKTAEIAIGPSHKIVQGDWPWHANRGNADQKSIWHNYKGRSRFNMLYGDGHVQFYQSPDKLKDWTFDPKPNRDWLWW